Protein AF-A0A527ZUM1-F1 (afdb_monomer_lite)

Radius of gyration: 12.96 Å; chains: 1; bounding box: 23×24×34 Å

Structure (mmCIF, N/CA/C/O backbone):
data_AF-A0A527ZUM1-F1
#
_entry.id   AF-A0A527ZUM1-F1
#
loop_
_atom_site.group_PDB
_atom_site.id
_atom_site.type_symbol
_atom_site.label_atom_id
_atom_site.label_alt_id
_atom_site.label_comp_id
_atom_site.label_asym_id
_atom_site.label_entity_id
_atom_site.label_seq_id
_atom_site.pdbx_PDB_ins_code
_atom_site.Cartn_x
_atom_site.Cartn_y
_atom_site.Cartn_z
_atom_site.occupancy
_atom_site.B_iso_or_equiv
_atom_site.auth_seq_id
_atom_site.auth_comp_id
_atom_site.auth_asym_id
_atom_site.auth_atom_id
_atom_site.pdbx_PDB_model_num
ATOM 1 N N . MET A 1 1 ? 8.956 14.472 9.970 1.00 74.44 1 MET A N 1
ATOM 2 C CA . MET A 1 1 ? 8.021 13.326 9.910 1.00 74.44 1 MET A CA 1
ATOM 3 C C . MET A 1 1 ? 8.018 12.689 11.297 1.00 74.44 1 MET A C 1
ATOM 5 O O . MET A 1 1 ? 9.083 12.687 11.897 1.00 74.44 1 MET A O 1
ATOM 9 N N . ARG A 1 2 ? 6.868 12.268 11.840 1.00 84.62 2 ARG A N 1
ATOM 10 C CA . ARG A 1 2 ? 6.789 11.521 13.116 1.00 84.62 2 ARG A CA 1
ATOM 11 C C . ARG A 1 2 ? 6.608 10.039 12.813 1.00 84.62 2 ARG A C 1
ATOM 13 O O . ARG A 1 2 ? 6.058 9.735 11.754 1.00 84.62 2 ARG A O 1
ATOM 20 N N . ASP A 1 3 ? 7.061 9.164 13.705 1.00 91.38 3 ASP A N 1
ATOM 21 C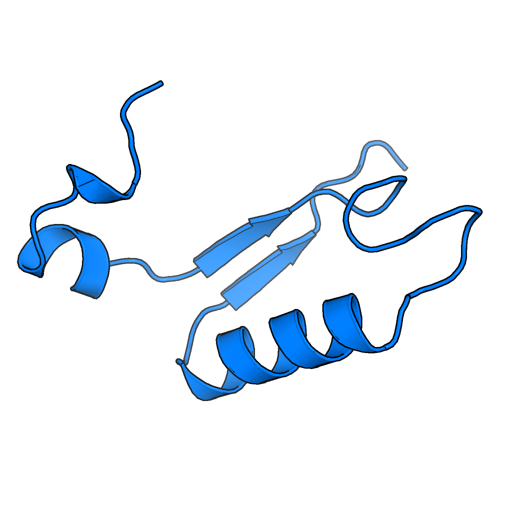 CA . ASP A 1 3 ? 6.871 7.726 13.528 1.00 91.38 3 ASP A CA 1
ATOM 22 C C . ASP A 1 3 ? 5.370 7.380 13.558 1.00 91.38 3 ASP A C 1
ATOM 24 O O . ASP A 1 3 ? 4.588 7.973 14.305 1.00 91.38 3 ASP A O 1
ATOM 28 N N . LEU A 1 4 ? 4.958 6.416 12.735 1.00 87.81 4 LEU A N 1
ATOM 29 C CA . LEU A 1 4 ? 3.605 5.861 12.767 1.00 87.81 4 LEU A CA 1
ATOM 30 C C . LEU A 1 4 ? 3.309 5.201 14.120 1.00 87.81 4 LEU A C 1
ATOM 32 O O . LEU A 1 4 ? 2.173 5.256 14.582 1.00 87.81 4 LEU A O 1
ATOM 36 N N . ALA A 1 5 ? 4.321 4.630 14.780 1.00 90.62 5 ALA A N 1
ATOM 37 C CA . ALA A 1 5 ? 4.202 4.031 16.107 1.00 90.62 5 ALA A CA 1
ATOM 38 C C . ALA A 1 5 ? 3.846 5.053 17.202 1.00 90.62 5 ALA A C 1
ATOM 40 O O . ALA A 1 5 ? 3.343 4.671 18.256 1.00 90.62 5 ALA A O 1
ATOM 41 N N . GLU A 1 6 ? 4.066 6.348 16.959 1.00 92.81 6 GLU A N 1
ATOM 42 C CA . GLU A 1 6 ? 3.684 7.422 17.882 1.00 92.81 6 GLU A CA 1
ATOM 43 C C . GLU A 1 6 ? 2.215 7.854 17.731 1.00 92.81 6 GLU A C 1
ATOM 45 O O . GLU A 1 6 ? 1.737 8.702 18.491 1.00 92.81 6 GLU A O 1
ATOM 50 N N . PHE A 1 7 ? 1.469 7.317 16.758 1.00 89.94 7 PHE A N 1
ATOM 51 C CA . PHE A 1 7 ? 0.055 7.652 16.614 1.00 89.94 7 PHE A CA 1
ATOM 52 C C . PHE A 1 7 ? -0.746 7.050 17.766 1.00 89.94 7 PHE A C 1
ATOM 54 O O . PHE A 1 7 ? -0.831 5.833 17.921 1.00 89.94 7 PHE A O 1
ATOM 61 N N . ALA A 1 8 ? -1.414 7.915 18.531 1.00 93.25 8 ALA A N 1
ATOM 62 C CA . ALA A 1 8 ? -2.416 7.465 19.486 1.00 93.25 8 ALA A CA 1
ATOM 63 C C . ALA A 1 8 ? -3.484 6.617 18.754 1.00 93.25 8 ALA A C 1
ATOM 65 O O . ALA A 1 8 ? -3.915 7.017 17.660 1.00 93.25 8 ALA A O 1
ATOM 66 N N . PRO A 1 9 ? -3.936 5.481 19.319 1.00 91.56 9 PRO A N 1
ATOM 67 C CA . PRO A 1 9 ? -4.890 4.581 18.667 1.00 91.56 9 PRO A CA 1
ATOM 68 C C . PRO A 1 9 ? -6.156 5.284 18.161 1.00 91.56 9 PRO A C 1
ATOM 70 O O . PRO A 1 9 ? -6.650 4.981 17.077 1.00 91.56 9 PRO A O 1
ATOM 73 N N . GLU A 1 10 ? -6.639 6.287 18.895 1.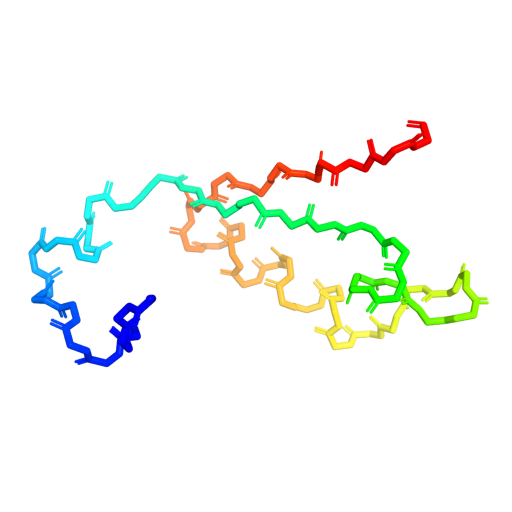00 93.25 10 GLU A N 1
ATOM 74 C CA . GLU A 1 10 ? -7.831 7.073 18.562 1.00 93.25 10 GLU A CA 1
ATOM 75 C C . GLU A 1 10 ? -7.619 7.989 17.351 1.00 93.25 10 GLU A C 1
ATOM 77 O O . GLU A 1 10 ? -8.581 8.427 16.717 1.00 93.25 10 GLU A O 1
ATOM 82 N N . THR A 1 11 ? -6.364 8.327 17.049 1.00 91.19 11 THR A N 1
ATOM 83 C CA . THR A 1 11 ? -5.989 9.084 15.851 1.00 91.19 11 THR A CA 1
ATOM 84 C C . THR A 1 11 ? -5.859 8.142 14.661 1.00 91.19 11 THR A C 1
ATOM 86 O O . THR A 1 11 ? -6.411 8.430 13.598 1.00 91.19 11 THR A O 1
ATOM 89 N N . ALA A 1 12 ? -5.203 6.992 14.844 1.00 89.94 12 ALA A N 1
ATOM 90 C CA . ALA A 1 12 ? -5.074 5.972 13.805 1.00 89.94 12 ALA A CA 1
ATOM 91 C C . ALA A 1 12 ? -6.447 5.454 13.339 1.00 89.94 12 ALA A C 1
ATOM 93 O O . ALA A 1 12 ? -6.700 5.355 12.140 1.00 89.94 12 ALA A O 1
ATOM 94 N N . SER A 1 13 ? -7.388 5.237 14.264 1.00 91.00 13 SER A N 1
ATOM 95 C CA . SER A 1 13 ? -8.745 4.766 13.947 1.00 91.00 13 SER A CA 1
ATOM 96 C C . SER A 1 13 ? -9.585 5.759 13.129 1.00 91.00 13 SER A C 1
ATOM 98 O O . SER A 1 13 ? -10.643 5.401 12.609 1.00 91.00 13 SER A O 1
ATOM 100 N N . ARG A 1 14 ? -9.157 7.024 13.027 1.00 93.56 14 ARG A N 1
ATOM 101 C CA . ARG A 1 14 ? -9.825 8.058 12.219 1.00 93.56 14 ARG A CA 1
ATOM 102 C C . ARG A 1 14 ? -9.284 8.139 10.797 1.00 93.56 14 ARG A C 1
ATOM 104 O O . ARG A 1 14 ? -9.873 8.852 9.984 1.00 93.56 14 ARG A O 1
ATOM 111 N N . MET A 1 15 ? -8.191 7.441 10.487 1.00 92.44 15 MET A N 1
ATOM 112 C CA . MET A 1 15 ? -7.647 7.404 9.134 1.00 92.44 15 MET A CA 1
ATOM 113 C C . MET A 1 15 ? -8.685 6.814 8.178 1.00 92.44 15 MET A C 1
ATOM 115 O O . MET A 1 15 ? -9.408 5.876 8.507 1.00 92.44 15 MET A O 1
ATOM 119 N N . ARG A 1 16 ? -8.802 7.427 7.002 1.00 96.31 16 ARG A N 1
ATOM 120 C CA . ARG A 1 16 ? -9.776 7.036 5.971 1.00 96.31 16 ARG A CA 1
ATOM 121 C C . ARG A 1 16 ? -9.125 6.423 4.745 1.00 96.31 16 ARG A C 1
ATOM 123 O O . ARG A 1 16 ? -9.803 5.780 3.954 1.00 96.31 16 ARG A O 1
ATOM 130 N N . GLY A 1 17 ? -7.828 6.643 4.573 1.00 96.25 17 GLY A N 1
ATOM 131 C CA . GLY A 1 17 ? -7.133 6.194 3.391 1.00 96.25 17 GLY A CA 1
ATOM 132 C C . GLY A 1 17 ? -5.633 6.400 3.446 1.00 96.25 17 GLY A C 1
ATOM 133 O O . GLY A 1 17 ? -5.104 7.010 4.377 1.00 96.25 17 GLY A O 1
ATOM 134 N N . VAL A 1 18 ? -4.981 5.871 2.420 1.00 96.62 18 VAL A N 1
ATOM 135 C CA . VAL A 1 18 ? -3.540 5.901 2.200 1.00 96.62 18 VAL A CA 1
ATOM 136 C C . VAL A 1 18 ? -3.290 6.478 0.811 1.00 96.62 18 VAL A C 1
ATOM 138 O O . VAL A 1 18 ? -3.824 5.980 -0.181 1.00 96.62 18 VAL A O 1
ATOM 141 N N . PHE A 1 19 ? -2.466 7.519 0.743 1.00 97.81 19 PHE A N 1
ATOM 142 C CA . PHE A 1 19 ? -1.877 7.959 -0.517 1.00 97.81 19 PHE A CA 1
ATOM 143 C C . PHE A 1 19 ? -0.588 7.180 -0.754 1.00 97.81 19 PHE A C 1
ATOM 145 O O . PHE A 1 19 ? 0.194 6.987 0.177 1.00 97.81 19 PHE A O 1
ATOM 152 N N . CYS A 1 20 ? -0.370 6.729 -1.983 1.00 97.25 20 CYS A N 1
ATOM 153 C CA . CYS A 1 20 ? 0.843 6.010 -2.370 1.00 97.25 20 CYS A CA 1
ATOM 154 C C . CYS A 1 20 ? 1.265 6.408 -3.781 1.00 97.25 20 CYS A C 1
ATOM 156 O O . CYS A 1 20 ? 0.428 6.847 -4.557 1.00 97.25 20 CYS A O 1
ATOM 158 N N . ASP A 1 21 ? 2.541 6.267 -4.116 1.00 97.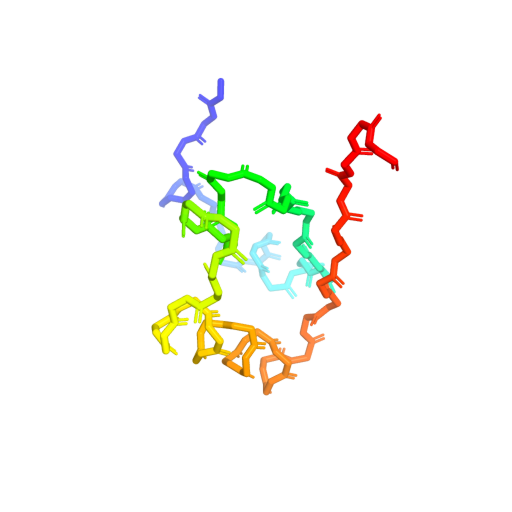69 21 ASP A N 1
ATOM 159 C CA . ASP A 1 21 ? 2.996 6.368 -5.506 1.00 97.69 21 ASP A CA 1
ATOM 160 C C . ASP A 1 21 ? 2.888 4.998 -6.204 1.00 97.69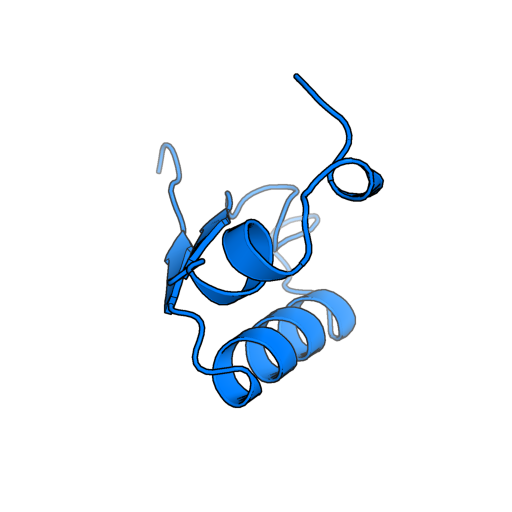 21 ASP A C 1
ATOM 162 O O . ASP A 1 21 ? 2.620 3.977 -5.565 1.00 97.69 21 ASP A O 1
ATOM 166 N N . ILE A 1 22 ? 3.066 4.965 -7.522 1.00 97.25 22 ILE A N 1
ATOM 167 C CA . ILE A 1 22 ? 3.026 3.754 -8.344 1.00 97.25 22 ILE A CA 1
ATOM 168 C C . ILE A 1 22 ? 4.439 3.261 -8.652 1.00 97.25 22 ILE A C 1
ATOM 170 O O . ILE A 1 22 ? 4.780 2.123 -8.308 1.00 97.25 22 ILE A O 1
ATOM 174 N N . ASP A 1 23 ? 5.241 4.087 -9.321 1.00 97.00 23 ASP A N 1
ATOM 175 C CA . ASP A 1 23 ? 6.575 3.707 -9.785 1.00 97.00 23 ASP A CA 1
ATOM 176 C C . ASP A 1 23 ? 7.512 3.539 -8.586 1.00 97.00 23 ASP A C 1
ATOM 178 O O . ASP A 1 23 ? 7.528 4.363 -7.677 1.00 97.00 23 ASP A O 1
ATOM 182 N N . ASP A 1 24 ? 8.247 2.428 -8.546 1.00 95.38 24 ASP A N 1
ATOM 183 C CA . ASP A 1 24 ? 9.170 2.072 -7.456 1.00 95.38 24 ASP A CA 1
ATOM 184 C C . ASP A 1 24 ? 8.549 2.109 -6.037 1.00 95.38 24 ASP A C 1
ATOM 186 O O . ASP A 1 24 ? 9.258 2.135 -5.031 1.00 95.38 24 ASP A O 1
ATOM 190 N N . THR A 1 25 ? 7.212 2.065 -5.955 1.00 96.50 25 THR A N 1
ATOM 191 C CA . THR A 1 25 ? 6.429 2.003 -4.710 1.00 96.50 25 THR A CA 1
ATOM 192 C C . THR A 1 25 ? 5.475 0.812 -4.725 1.00 96.50 25 THR A C 1
ATOM 194 O O . THR A 1 25 ? 5.679 -0.153 -3.992 1.00 96.50 25 THR A O 1
ATOM 197 N N . LEU A 1 26 ? 4.434 0.844 -5.567 1.00 97.69 26 LEU A N 1
ATOM 198 C CA . LEU A 1 26 ? 3.571 -0.324 -5.787 1.00 97.69 26 LEU A CA 1
ATOM 199 C C . LEU A 1 26 ? 4.170 -1.276 -6.818 1.00 97.69 26 LEU A C 1
ATOM 201 O O . LEU A 1 26 ? 3.899 -2.475 -6.789 1.00 97.69 26 LEU A O 1
ATOM 205 N N . THR A 1 27 ? 4.960 -0.742 -7.742 1.00 97.62 27 THR A N 1
ATOM 206 C CA . THR A 1 27 ? 5.605 -1.510 -8.798 1.00 97.62 27 THR A CA 1
ATOM 207 C C . THR A 1 27 ? 7.117 -1.511 -8.629 1.00 97.62 27 THR A C 1
ATOM 209 O O . THR A 1 27 ? 7.690 -0.619 -8.015 1.00 97.62 27 THR A O 1
ATOM 212 N N . THR A 1 28 ? 7.774 -2.524 -9.179 1.00 97.38 28 THR A N 1
ATOM 213 C CA . THR A 1 28 ? 9.231 -2.598 -9.310 1.00 97.38 28 THR A CA 1
ATOM 214 C C . THR A 1 28 ? 9.525 -3.038 -10.732 1.00 97.38 28 THR A C 1
ATOM 216 O O . THR A 1 28 ? 8.951 -4.025 -11.198 1.00 97.38 28 THR A O 1
ATOM 219 N N . GLU A 1 29 ? 10.346 -2.271 -11.452 1.00 96.44 29 GLU A N 1
ATOM 220 C CA . GLU A 1 29 ? 10.618 -2.498 -12.883 1.00 96.44 29 GLU A CA 1
ATOM 221 C C . GLU A 1 29 ? 9.323 -2.624 -13.720 1.00 96.44 29 GLU A C 1
ATOM 223 O O . GLU A 1 29 ? 9.196 -3.461 -14.617 1.00 96.44 29 GLU A O 1
ATOM 228 N N . GLY A 1 30 ? 8.310 -1.815 -13.384 1.00 95.50 30 GLY A N 1
ATOM 229 C CA . GLY A 1 30 ? 7.008 -1.798 -14.059 1.00 95.50 30 GLY A CA 1
ATOM 230 C C . GLY A 1 30 ? 6.113 -3.014 -13.785 1.00 95.50 30 GLY A C 1
ATOM 231 O O . GLY A 1 30 ? 5.067 -3.160 -14.417 1.00 95.50 30 GLY A O 1
ATOM 232 N N . ARG A 1 31 ? 6.491 -3.902 -12.859 1.00 97.94 31 ARG A N 1
ATOM 233 C CA . ARG A 1 31 ? 5.682 -5.058 -12.448 1.00 97.94 31 ARG A CA 1
ATOM 234 C C . ARG A 1 31 ? 5.121 -4.844 -11.057 1.00 97.94 31 ARG A C 1
ATOM 236 O O . ARG A 1 31 ? 5.812 -4.316 -10.200 1.00 97.94 31 ARG A O 1
ATOM 243 N N . LEU A 1 32 ? 3.894 -5.30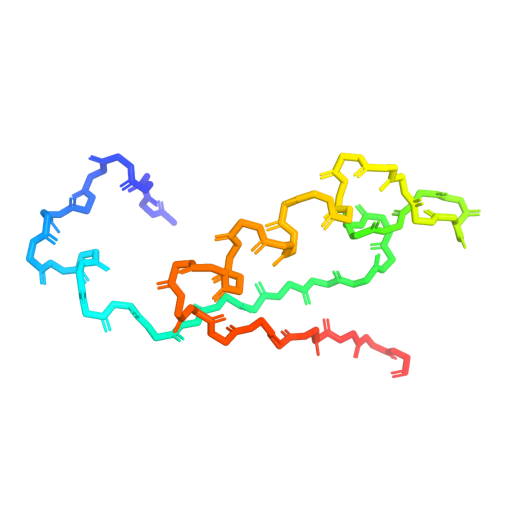1 -10.825 1.00 98.00 32 LEU A N 1
ATOM 244 C CA . LEU A 1 32 ? 3.255 -5.305 -9.511 1.00 98.00 32 LEU A CA 1
ATOM 245 C C . LEU A 1 32 ? 3.617 -6.600 -8.761 1.00 98.00 32 LEU A C 1
ATOM 247 O O . LEU A 1 32 ? 3.146 -7.669 -9.164 1.00 98.00 32 LEU A O 1
ATOM 251 N N . PRO A 1 33 ? 4.441 -6.554 -7.696 1.00 98.44 33 PRO A N 1
ATOM 252 C CA . PRO A 1 33 ? 4.748 -7.738 -6.904 1.00 98.44 33 PRO A CA 1
ATOM 253 C C . PRO A 1 33 ? 3.508 -8.248 -6.163 1.00 98.44 33 PRO A C 1
ATOM 255 O O . PRO A 1 33 ? 2.647 -7.469 -5.747 1.00 98.44 33 PRO A O 1
ATOM 258 N N . ALA A 1 34 ? 3.443 -9.560 -5.926 1.00 98.44 34 ALA A N 1
ATOM 259 C CA . ALA A 1 34 ? 2.313 -10.178 -5.228 1.00 98.44 34 ALA A CA 1
ATOM 260 C C . ALA A 1 34 ? 2.088 -9.587 -3.826 1.00 98.44 34 ALA A C 1
ATOM 262 O O . ALA A 1 34 ? 0.947 -9.420 -3.405 1.00 98.44 34 ALA A O 1
ATOM 263 N N . ASP A 1 35 ? 3.158 -9.229 -3.116 1.00 98.12 35 ASP A N 1
ATOM 264 C CA . ASP A 1 35 ? 3.050 -8.673 -1.765 1.00 98.12 35 ASP A CA 1
ATOM 265 C C . ASP A 1 35 ? 2.511 -7.241 -1.757 1.00 98.12 35 ASP A C 1
ATOM 267 O O . ASP A 1 35 ? 1.735 -6.891 -0.869 1.00 98.12 35 ASP A O 1
ATOM 271 N N . ALA A 1 36 ? 2.829 -6.439 -2.778 1.00 98.19 36 ALA A N 1
ATOM 272 C CA . ALA A 1 36 ? 2.222 -5.122 -2.952 1.00 98.19 36 ALA A CA 1
ATOM 273 C C . ALA A 1 36 ? 0.719 -5.254 -3.238 1.00 98.19 36 ALA A C 1
ATOM 275 O O . ALA A 1 36 ? -0.092 -4.549 -2.643 1.00 98.19 36 ALA A O 1
ATOM 276 N N . TYR A 1 37 ? 0.327 -6.223 -4.071 1.00 97.88 37 TYR A N 1
ATOM 277 C CA . TYR A 1 37 ? -1.088 -6.501 -4.319 1.00 97.88 37 TYR A CA 1
ATOM 278 C C . TYR A 1 37 ? -1.827 -6.972 -3.056 1.00 97.88 37 TYR A C 1
ATOM 280 O O . TYR A 1 37 ? -2.896 -6.456 -2.739 1.00 97.88 37 TYR A O 1
ATOM 288 N N . ARG A 1 38 ? -1.224 -7.874 -2.268 1.00 98.69 38 ARG A N 1
ATOM 289 C CA . ARG A 1 38 ? -1.763 -8.290 -0.960 1.00 98.69 38 ARG A CA 1
ATOM 290 C C . ARG A 1 38 ? -1.884 -7.126 0.019 1.00 98.69 38 ARG A C 1
ATOM 292 O O . ARG A 1 38 ? -2.817 -7.088 0.813 1.00 98.69 38 ARG A O 1
ATOM 299 N N . ALA A 1 39 ? -0.952 -6.175 -0.001 1.00 98.25 39 ALA A N 1
ATOM 300 C CA . ALA A 1 39 ? -1.053 -4.988 0.840 1.00 98.25 39 ALA A CA 1
ATOM 301 C C . ALA A 1 39 ? -2.277 -4.137 0.464 1.00 98.25 39 ALA A C 1
ATOM 303 O O . ALA A 1 39 ? -3.006 -3.705 1.355 1.00 98.25 39 ALA A O 1
ATOM 304 N N . LEU A 1 40 ? -2.546 -3.956 -0.835 1.00 98.19 40 LEU A N 1
ATOM 305 C CA . LEU A 1 40 ? -3.749 -3.264 -1.313 1.00 98.19 40 LEU A CA 1
ATOM 306 C C . LEU A 1 40 ? -5.034 -3.979 -0.873 1.00 98.19 40 LEU A C 1
ATOM 308 O O . LEU A 1 40 ? -5.964 -3.318 -0.412 1.00 98.19 40 LEU A O 1
ATOM 312 N N . GLU A 1 41 ? -5.069 -5.311 -0.952 1.00 98.31 41 GLU A N 1
ATOM 313 C CA . GLU A 1 41 ? -6.197 -6.120 -0.471 1.00 98.31 41 GLU A CA 1
ATOM 314 C C . GLU A 1 41 ? -6.437 -5.918 1.032 1.00 98.31 41 GLU A C 1
ATOM 316 O O . GLU A 1 41 ? -7.545 -5.583 1.440 1.00 98.31 41 GLU A O 1
ATOM 321 N N . ARG A 1 42 ? -5.386 -5.987 1.857 1.00 98.38 42 ARG A N 1
ATOM 322 C CA . ARG A 1 42 ? -5.497 -5.764 3.310 1.00 98.38 42 ARG A CA 1
ATOM 323 C C . ARG A 1 42 ? -5.989 -4.359 3.660 1.00 98.38 42 ARG A C 1
ATOM 325 O O . ARG A 1 42 ? -6.727 -4.189 4.628 1.00 98.38 42 ARG A O 1
ATOM 332 N N . LEU A 1 43 ? -5.581 -3.343 2.896 1.00 97.00 43 LEU A N 1
ATOM 333 C CA . LEU A 1 43 ? -6.069 -1.972 3.073 1.00 97.00 43 LEU A CA 1
ATOM 334 C C . LEU A 1 43 ? -7.551 -1.860 2.695 1.00 97.00 43 LEU A C 1
ATOM 336 O O . LEU A 1 43 ? -8.313 -1.212 3.414 1.00 97.00 43 LEU A O 1
ATOM 340 N N . HIS A 1 44 ? -7.968 -2.530 1.619 1.00 97.00 44 HIS A N 1
ATOM 341 C CA . HIS A 1 44 ? -9.367 -2.599 1.209 1.00 97.00 44 HIS A CA 1
ATOM 342 C C . HIS A 1 44 ? -10.243 -3.288 2.267 1.00 97.00 44 HIS A C 1
ATOM 344 O O . HIS A 1 44 ? -11.269 -2.735 2.661 1.00 97.00 44 HIS A O 1
ATOM 350 N N . GLU A 1 45 ? -9.817 -4.443 2.782 1.00 97.94 45 GLU A N 1
ATOM 351 C CA . GLU A 1 45 ? -10.514 -5.173 3.851 1.00 97.94 45 GLU A CA 1
ATOM 352 C C . GLU A 1 45 ? -10.611 -4.360 5.150 1.00 97.94 45 GLU A C 1
ATOM 354 O O . GLU A 1 45 ? -11.614 -4.427 5.859 1.00 97.94 45 GLU A O 1
ATOM 359 N N . ALA A 1 46 ? -9.600 -3.535 5.440 1.00 96.12 46 ALA A N 1
ATOM 360 C CA . ALA A 1 46 ? -9.613 -2.594 6.559 1.00 96.12 46 ALA A CA 1
ATOM 361 C C . ALA A 1 46 ? -10.530 -1.371 6.333 1.00 96.12 46 ALA A C 1
ATOM 363 O O . ALA A 1 46 ? -10.637 -0.514 7.212 1.00 96.12 46 ALA A O 1
ATOM 364 N N . GLY A 1 47 ? -11.184 -1.262 5.172 1.00 96.69 47 GLY A N 1
ATOM 365 C CA . GLY A 1 47 ? -12.069 -0.150 4.824 1.00 96.69 47 GLY A CA 1
ATOM 366 C C . GLY A 1 47 ? -11.3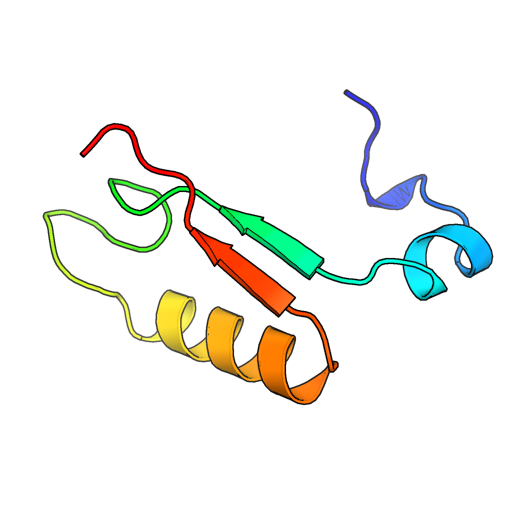34 1.151 4.490 1.00 96.69 47 GLY A C 1
ATOM 367 O O . GLY A 1 47 ? -11.947 2.220 4.516 1.00 96.69 47 GLY A O 1
ATOM 368 N N . LEU A 1 48 ? -10.031 1.085 4.197 1.00 97.38 48 LEU A N 1
ATOM 369 C CA . LEU A 1 48 ? -9.229 2.244 3.819 1.00 97.38 48 LEU A CA 1
ATOM 370 C C . LEU A 1 48 ? -9.284 2.466 2.307 1.00 97.38 48 LEU A C 1
ATOM 372 O O . LEU A 1 48 ? -9.105 1.551 1.505 1.00 97.38 48 LEU A O 1
ATOM 376 N N . VAL A 1 49 ? -9.470 3.722 1.910 1.00 98.00 49 VAL A N 1
ATOM 377 C CA . VAL A 1 49 ? -9.339 4.141 0.513 1.00 98.00 49 VAL A CA 1
ATOM 378 C C . VAL A 1 49 ? -7.857 4.231 0.162 1.00 98.00 49 VAL A C 1
ATOM 380 O O . VAL A 1 49 ? -7.118 4.973 0.803 1.00 98.00 49 VAL A O 1
ATOM 383 N N . VAL A 1 50 ? -7.413 3.525 -0.874 1.00 97.81 50 VAL A N 1
ATOM 384 C CA . VAL A 1 50 ? -6.059 3.700 -1.416 1.00 97.81 50 VAL A CA 1
ATOM 385 C C . VAL A 1 50 ? -6.132 4.584 -2.652 1.00 97.81 50 VAL A C 1
ATOM 387 O O . VAL A 1 50 ? -6.857 4.276 -3.595 1.00 97.81 50 VAL A O 1
ATOM 390 N N . ALA A 1 51 ? -5.394 5.689 -2.638 1.00 97.62 51 ALA A N 1
ATOM 391 C CA . ALA A 1 51 ? -5.357 6.655 -3.727 1.00 97.62 51 ALA A CA 1
ATOM 392 C C . ALA A 1 51 ? -3.919 6.786 -4.255 1.00 97.62 51 ALA A C 1
ATOM 394 O O . ALA A 1 51 ? -3.089 7.430 -3.606 1.00 97.62 51 ALA A O 1
ATOM 395 N N . PRO A 1 52 ? -3.607 6.170 -5.408 1.00 96.81 52 PRO A N 1
ATOM 396 C CA . PRO A 1 52 ? -2.333 6.374 -6.074 1.00 96.81 52 PRO A CA 1
ATOM 397 C C . PRO A 1 52 ? -2.183 7.830 -6.531 1.00 96.81 52 PRO A C 1
ATOM 399 O O . PRO A 1 52 ? -3.066 8.365 -7.199 1.00 96.81 52 PRO A O 1
ATOM 402 N N . ILE A 1 53 ? -1.070 8.462 -6.178 1.00 97.50 53 ILE A N 1
ATOM 403 C CA . ILE A 1 53 ? -0.666 9.799 -6.599 1.00 97.50 53 ILE A CA 1
ATOM 404 C C . ILE A 1 53 ? 0.656 9.634 -7.332 1.00 97.50 53 ILE A C 1
ATOM 406 O O . ILE A 1 53 ? 1.671 9.338 -6.712 1.00 97.50 53 ILE A O 1
ATOM 410 N N . THR A 1 54 ? 0.633 9.818 -8.646 1.00 96.00 54 THR A N 1
ATOM 411 C CA . THR A 1 54 ? 1.807 9.640 -9.499 1.00 96.00 54 THR A CA 1
ATOM 412 C C . THR A 1 54 ? 2.006 10.857 -10.397 1.00 96.00 54 THR A C 1
ATOM 414 O O . THR A 1 54 ? 1.071 11.618 -10.643 1.00 96.00 54 THR A O 1
ATOM 417 N N . GLY A 1 55 ? 3.241 11.065 -10.856 1.00 94.06 55 GLY A N 1
ATOM 418 C CA . GLY A 1 55 ? 3.592 12.139 -11.790 1.00 94.06 55 GLY A CA 1
ATOM 419 C C . GLY A 1 55 ? 3.325 11.809 -13.263 1.00 94.06 55 GLY A C 1
ATOM 420 O O . GLY A 1 55 ? 3.679 12.615 -14.123 1.00 94.06 55 GLY A O 1
ATOM 421 N N . ARG A 1 56 ? 2.766 10.629 -13.548 1.00 83.62 56 ARG A N 1
ATOM 422 C CA . ARG A 1 56 ? 2.363 10.182 -14.887 1.00 83.62 56 ARG A CA 1
ATOM 423 C C . ARG A 1 56 ? 0.893 10.445 -15.184 1.00 83.62 56 ARG A C 1
ATOM 425 O O . ARG A 1 56 ? 0.094 10.504 -14.225 1.00 83.62 56 ARG A O 1
#

pLDDT: mean 95.05, std 4.44, range [74.44, 98.69]

Foldseek 3Di:
DDDPVPDDPVRVLPAAADEWEVDPTCDDPNHGDPVSVVVVVVCVVVNHDYHYDYPD

Secondary structure (DSSP, 8-state):
---GGGS-HHHHTT--EEEE-STTTT-BTTB--HHHHHHHHHHHHTTPEEEE----

Sequence (56 aa):
MRDLAEFAPETASRMRGVFCDIDDTLTTEGRLPADAYRALERLHEAGLVVAPITGR